Protein AF-A0A1Z9STF6-F1 (afdb_monomer_lite)

Radius of gyration: 22.7 Å; chains: 1; bounding box: 42×33×61 Å

Structure (mmCIF, N/CA/C/O backbone):
data_AF-A0A1Z9STF6-F1
#
_entry.id   AF-A0A1Z9STF6-F1
#
loop_
_atom_site.group_PDB
_atom_site.id
_atom_site.type_symbol
_atom_site.label_atom_id
_atom_site.label_alt_id
_atom_site.label_comp_id
_atom_site.label_asym_id
_atom_site.label_entity_id
_atom_site.label_seq_id
_atom_site.pdbx_PDB_ins_code
_atom_site.Cartn_x
_atom_site.Cartn_y
_atom_site.Cartn_z
_atom_site.occupancy
_atom_site.B_iso_or_equiv
_atom_site.auth_seq_id
_atom_site.auth_comp_id
_atom_site.auth_asym_id
_atom_site.auth_atom_id
_atom_site.pdbx_PDB_model_num
ATOM 1 N N . MET A 1 1 ? 11.422 13.457 -38.893 1.00 62.22 1 MET A N 1
ATOM 2 C CA . MET A 1 1 ? 12.366 12.326 -38.759 1.00 62.22 1 MET A CA 1
ATOM 3 C C . MET A 1 1 ? 12.171 11.456 -39.990 1.00 62.22 1 MET A C 1
ATOM 5 O O . MET A 1 1 ? 11.027 11.134 -40.260 1.00 62.22 1 MET A O 1
ATOM 9 N N . GLY A 1 2 ? 13.204 11.172 -40.785 1.00 82.94 2 GLY A N 1
ATOM 10 C CA . GLY A 1 2 ? 13.024 10.359 -41.996 1.00 82.94 2 GLY A CA 1
ATOM 11 C C . GLY A 1 2 ? 12.847 8.873 -41.674 1.00 82.94 2 GLY A C 1
ATOM 12 O O . GLY A 1 2 ? 13.483 8.381 -40.739 1.00 82.94 2 GLY A O 1
ATOM 13 N N . ASP A 1 3 ? 12.050 8.159 -42.472 1.00 82.62 3 ASP A N 1
ATOM 14 C CA . ASP A 1 3 ? 11.732 6.736 -42.261 1.00 82.62 3 ASP A CA 1
ATOM 15 C C . ASP A 1 3 ? 12.985 5.863 -42.138 1.00 82.62 3 ASP A C 1
ATOM 17 O O . ASP A 1 3 ? 13.071 5.004 -41.265 1.00 82.62 3 ASP A O 1
ATOM 21 N N . ARG A 1 4 ? 14.026 6.135 -42.939 1.00 85.88 4 ARG A N 1
ATOM 22 C CA . ARG A 1 4 ? 15.316 5.428 -42.837 1.00 85.88 4 ARG A CA 1
ATOM 23 C C . ARG A 1 4 ? 15.937 5.517 -41.447 1.00 85.88 4 ARG A C 1
ATOM 25 O O . ARG A 1 4 ? 16.384 4.511 -40.911 1.00 85.88 4 ARG A O 1
ATOM 32 N N . PHE A 1 5 ? 15.981 6.718 -40.884 1.00 84.19 5 PHE A N 1
ATOM 33 C CA . PHE A 1 5 ? 16.578 6.951 -39.573 1.00 84.19 5 PHE A CA 1
ATOM 34 C C . PHE A 1 5 ? 15.725 6.328 -38.461 1.00 84.19 5 PHE A C 1
ATOM 36 O O . PHE A 1 5 ? 16.264 5.761 -37.513 1.00 84.19 5 PHE A O 1
ATOM 43 N N . TYR A 1 6 ? 14.399 6.371 -38.621 1.00 84.12 6 TYR A N 1
ATOM 44 C CA . TYR A 1 6 ? 13.444 5.722 -37.726 1.00 84.12 6 TYR A CA 1
ATOM 45 C C . TYR A 1 6 ? 13.639 4.195 -37.687 1.00 84.12 6 TYR A C 1
ATOM 47 O O . TYR A 1 6 ? 13.831 3.623 -36.613 1.00 84.12 6 TYR A O 1
ATOM 55 N N . PHE A 1 7 ? 13.692 3.535 -38.849 1.00 85.81 7 PHE A N 1
ATOM 56 C CA . PHE A 1 7 ? 13.929 2.088 -38.932 1.00 85.81 7 PHE A CA 1
ATOM 57 C C . PHE A 1 7 ? 15.333 1.685 -38.473 1.00 85.81 7 PHE A C 1
ATOM 59 O O . PHE A 1 7 ? 15.493 0.645 -37.838 1.00 85.81 7 PHE A O 1
ATOM 66 N N . GLN A 1 8 ? 16.351 2.504 -38.748 1.00 88.25 8 GLN A N 1
ATOM 67 C CA . GLN A 1 8 ? 17.712 2.237 -38.286 1.00 88.25 8 GLN A CA 1
ATOM 68 C C . GLN A 1 8 ? 17.803 2.266 -36.754 1.00 88.25 8 GLN A C 1
ATOM 70 O O . GLN A 1 8 ? 18.418 1.373 -36.174 1.00 88.25 8 GLN A O 1
ATOM 75 N N . GLN A 1 9 ? 17.153 3.232 -36.093 1.00 83.88 9 GLN A N 1
ATOM 76 C CA . GLN A 1 9 ? 17.077 3.257 -34.629 1.00 83.88 9 GLN A CA 1
ATOM 77 C C . GLN A 1 9 ? 16.295 2.073 -34.063 1.00 83.88 9 GLN A C 1
ATOM 79 O O . GLN A 1 9 ? 16.753 1.457 -33.103 1.00 83.88 9 GLN A O 1
ATOM 84 N N . LEU A 1 10 ? 15.158 1.713 -34.666 1.00 82.25 10 LEU A N 1
ATOM 85 C CA . LEU A 1 10 ? 14.390 0.544 -34.236 1.00 82.25 10 LEU A CA 1
ATOM 86 C C . LEU A 1 10 ? 15.195 -0.755 -34.342 1.00 82.25 10 LEU A C 1
ATOM 88 O O . LEU A 1 10 ? 15.187 -1.542 -33.402 1.00 82.25 10 LEU A O 1
ATOM 92 N N . ASN A 1 11 ? 15.926 -0.961 -35.438 1.00 83.50 11 ASN A N 1
ATOM 93 C CA . ASN A 1 11 ? 16.736 -2.166 -35.621 1.00 83.50 11 ASN A CA 1
ATOM 94 C C . ASN A 1 11 ? 17.957 -2.210 -34.691 1.00 83.50 11 ASN A C 1
ATOM 96 O O . ASN A 1 11 ? 18.319 -3.283 -34.220 1.00 83.50 11 ASN A O 1
ATOM 100 N N . ALA A 1 12 ? 18.599 -1.067 -34.428 1.00 85.06 12 ALA A N 1
ATOM 101 C CA . ALA A 1 12 ? 19.812 -1.013 -33.612 1.00 85.06 12 ALA A CA 1
ATOM 102 C C . ALA A 1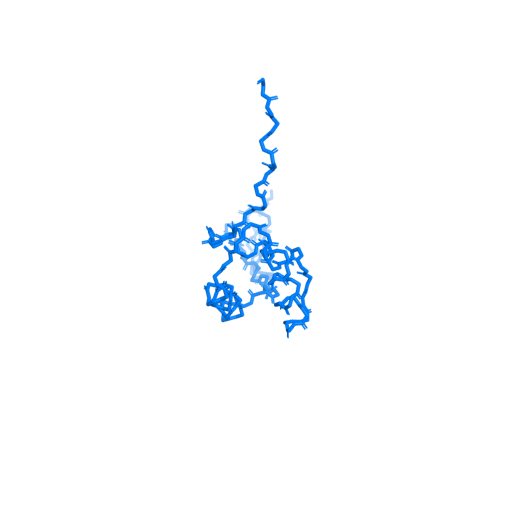 12 ? 19.529 -1.018 -32.100 1.00 85.06 12 ALA A C 1
ATOM 104 O O . ALA A 1 12 ? 20.258 -1.647 -31.338 1.00 85.06 12 ALA A O 1
ATO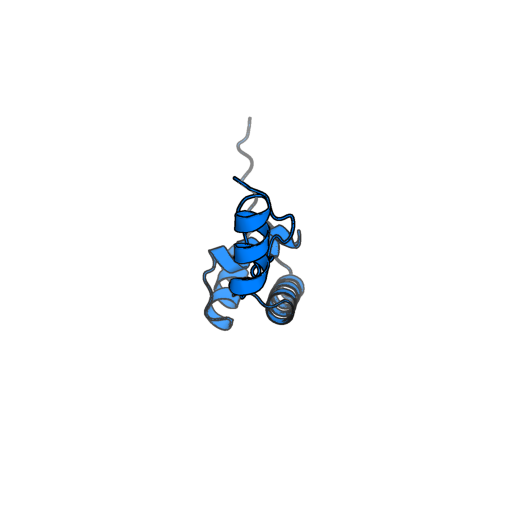M 105 N N . LEU A 1 13 ? 18.498 -0.290 -31.661 1.00 81.75 13 LEU A N 1
ATOM 106 C CA . LEU A 1 13 ? 18.224 -0.018 -30.244 1.00 81.75 13 LEU A CA 1
ATOM 107 C C . LEU A 1 13 ? 16.918 -0.652 -29.751 1.00 81.75 13 LEU A C 1
ATOM 109 O O . LEU A 1 13 ? 16.642 -0.626 -28.552 1.00 81.75 13 LEU A O 1
ATOM 113 N N . GLY A 1 14 ? 16.079 -1.175 -30.650 1.00 75.31 14 GLY A N 1
ATOM 114 C CA . GLY A 1 14 ? 14.758 -1.706 -30.304 1.00 75.31 14 GLY A CA 1
ATOM 115 C C . GLY A 1 14 ? 13.752 -0.639 -29.856 1.00 75.31 14 GLY A C 1
ATOM 116 O O . GLY A 1 14 ? 12.659 -0.980 -29.411 1.00 75.31 14 GLY A O 1
ATOM 117 N N . THR A 1 15 ? 14.103 0.650 -29.932 1.00 79.75 15 THR A N 1
ATOM 118 C CA . THR A 1 15 ? 13.266 1.773 -29.492 1.00 79.75 15 THR A CA 1
ATOM 119 C C . THR A 1 15 ? 13.587 3.041 -30.287 1.00 79.75 15 THR A C 1
ATOM 121 O O . THR A 1 15 ? 14.733 3.268 -30.666 1.00 79.75 15 THR A O 1
ATOM 124 N N . CYS A 1 16 ? 12.572 3.862 -30.566 1.00 82.50 16 CYS A N 1
ATOM 125 C CA . CYS A 1 16 ? 12.691 5.146 -31.264 1.00 82.50 16 CYS A CA 1
ATOM 126 C C . CYS A 1 16 ? 11.557 6.083 -30.797 1.00 82.50 16 CYS A C 1
ATOM 128 O O . CYS A 1 16 ? 10.450 5.598 -30.543 1.00 82.50 16 CYS A O 1
ATOM 130 N N . PRO A 1 17 ? 11.762 7.412 -30.696 1.00 76.88 17 PRO A N 1
ATOM 131 C CA . PRO A 1 17 ? 10.673 8.355 -30.441 1.00 76.88 17 PRO A CA 1
ATOM 132 C C . PRO A 1 17 ? 9.525 8.172 -31.447 1.00 76.88 17 PRO A C 1
ATOM 134 O O . PRO A 1 17 ? 9.753 8.141 -32.655 1.00 76.88 17 PRO A O 1
ATOM 137 N N . GLY A 1 18 ? 8.295 8.010 -30.950 1.00 74.06 18 GLY A N 1
ATOM 138 C CA . GLY A 1 18 ? 7.115 7.709 -31.773 1.00 74.06 18 GLY A CA 1
ATOM 139 C C . GLY A 1 18 ? 6.908 6.221 -32.095 1.00 74.06 18 GLY A C 1
ATOM 140 O O . GLY A 1 18 ? 5.918 5.870 -32.730 1.00 74.06 18 GLY A O 1
ATOM 141 N N . ALA A 1 19 ? 7.795 5.324 -31.657 1.00 76.06 19 ALA A N 1
ATOM 142 C CA . ALA A 1 19 ? 7.547 3.888 -31.717 1.00 76.06 19 ALA A CA 1
ATOM 143 C C . ALA A 1 19 ? 6.499 3.472 -30.678 1.00 76.06 19 ALA A C 1
ATOM 145 O O . ALA A 1 19 ? 6.642 3.732 -29.485 1.00 76.06 19 ALA A O 1
ATOM 146 N N . SER A 1 20 ? 5.456 2.771 -31.132 1.00 65.94 20 SER A N 1
ATOM 147 C CA . SER A 1 20 ? 4.404 2.218 -30.265 1.00 65.94 20 SER A CA 1
ATOM 148 C C . SER A 1 20 ? 4.916 1.111 -29.330 1.00 65.94 20 SER A C 1
ATOM 150 O O . SER A 1 20 ? 4.219 0.750 -28.380 1.00 65.94 20 SER A O 1
ATOM 152 N N . ALA A 1 21 ? 6.150 0.630 -29.536 1.00 65.69 21 ALA A N 1
ATOM 153 C CA . ALA A 1 21 ? 6.883 -0.231 -28.615 1.00 65.69 21 ALA A CA 1
ATOM 154 C C . ALA A 1 21 ? 7.236 0.538 -27.330 1.00 65.69 21 ALA A C 1
ATOM 156 O O . ALA A 1 21 ? 8.383 0.864 -27.037 1.00 65.69 21 ALA A O 1
ATOM 157 N N . THR A 1 22 ? 6.212 0.838 -26.535 1.00 61.44 22 THR A N 1
ATOM 158 C CA . THR A 1 22 ? 6.376 1.243 -25.149 1.00 61.44 22 THR A CA 1
ATOM 159 C C . THR A 1 22 ? 6.899 0.010 -24.435 1.00 61.44 22 THR A C 1
ATOM 161 O O . THR A 1 22 ? 6.117 -0.835 -23.997 1.00 61.44 22 THR A O 1
ATOM 164 N N . THR A 1 23 ? 8.220 -0.139 -24.358 1.00 62.69 23 THR A N 1
ATOM 165 C CA . THR A 1 23 ? 8.857 -1.121 -23.483 1.00 62.69 23 THR A CA 1
ATOM 166 C C . THR A 1 23 ? 8.381 -0.797 -22.076 1.00 62.69 23 THR A C 1
ATOM 168 O O . THR A 1 23 ? 8.915 0.097 -21.415 1.00 62.69 23 THR A O 1
ATOM 171 N N . LYS A 1 24 ? 7.297 -1.455 -21.641 1.00 62.81 24 LYS A N 1
ATOM 172 C CA . LYS A 1 24 ? 6.759 -1.342 -20.289 1.00 62.81 24 LYS A CA 1
ATOM 173 C C . LYS A 1 24 ? 7.861 -1.855 -19.382 1.00 62.81 24 LYS A C 1
ATOM 175 O O . LYS A 1 24 ? 7.995 -3.059 -19.180 1.00 62.81 24 LYS A O 1
ATOM 180 N N . ARG A 1 25 ? 8.711 -0.945 -18.903 1.00 64.19 25 ARG A N 1
ATOM 181 C CA . ARG A 1 25 ? 9.750 -1.269 -17.934 1.00 64.19 25 ARG A CA 1
ATOM 182 C C . ARG A 1 25 ? 9.035 -1.937 -16.767 1.00 64.19 25 ARG A C 1
ATOM 184 O O . ARG A 1 25 ? 8.260 -1.280 -16.074 1.00 64.19 25 ARG A O 1
ATOM 191 N N . LYS A 1 26 ? 9.254 -3.243 -16.587 1.00 65.12 26 LYS A N 1
ATOM 192 C CA . LYS A 1 26 ? 8.814 -3.959 -15.392 1.00 65.12 26 LYS A CA 1
ATOM 193 C C . LYS A 1 26 ? 9.615 -3.364 -14.242 1.00 65.12 26 LYS A C 1
ATOM 195 O O . LYS A 1 26 ? 10.783 -3.693 -14.054 1.00 65.12 26 LYS A O 1
ATOM 200 N N . ARG A 1 27 ? 9.034 -2.390 -13.542 1.00 67.06 27 ARG A N 1
ATOM 201 C CA . ARG A 1 27 ? 9.600 -1.906 -12.286 1.00 67.06 27 ARG A CA 1
ATOM 202 C C . ARG A 1 27 ? 9.558 -3.089 -11.324 1.00 67.06 27 ARG A C 1
ATOM 204 O O . ARG A 1 27 ? 8.493 -3.678 -11.160 1.00 67.06 27 ARG A O 1
ATOM 211 N N . LYS A 1 28 ? 10.701 -3.455 -10.734 1.00 67.88 28 LYS A N 1
ATOM 212 C CA . LYS A 1 28 ? 10.699 -4.348 -9.572 1.00 67.88 28 LYS A CA 1
ATOM 213 C C . LYS A 1 28 ? 9.864 -3.652 -8.501 1.00 67.88 28 LYS A C 1
ATOM 215 O O . LYS A 1 28 ? 10.205 -2.546 -8.086 1.00 67.88 28 LYS A O 1
ATOM 220 N N . MET A 1 29 ? 8.727 -4.242 -8.162 1.00 76.56 29 MET A N 1
ATOM 221 C CA . MET A 1 29 ? 7.879 -3.745 -7.090 1.00 76.56 29 MET A CA 1
ATOM 222 C C . MET A 1 29 ? 8.508 -4.226 -5.785 1.00 76.56 29 MET A C 1
ATOM 224 O O . MET A 1 29 ? 8.823 -5.400 -5.675 1.00 76.56 29 MET A O 1
ATOM 228 N N . ALA A 1 30 ? 8.728 -3.327 -4.825 1.00 77.31 30 ALA A N 1
ATOM 229 C CA . ALA A 1 30 ? 9.247 -3.707 -3.504 1.00 77.31 30 ALA A CA 1
ATOM 230 C C . ALA A 1 30 ? 8.267 -4.624 -2.742 1.00 77.31 30 ALA A C 1
ATOM 232 O O . ALA A 1 30 ? 8.666 -5.441 -1.922 1.00 77.31 30 ALA A O 1
ATOM 233 N N . TRP A 1 31 ? 6.981 -4.510 -3.081 1.00 82.75 31 TRP A N 1
ATOM 234 C CA . TRP A 1 31 ? 5.902 -5.321 -2.546 1.00 82.75 31 TRP A CA 1
ATOM 235 C C . TRP A 1 31 ? 5.470 -6.373 -3.559 1.00 82.75 31 TRP A C 1
ATOM 237 O O . TRP A 1 31 ? 4.724 -6.070 -4.503 1.00 82.75 31 TRP A O 1
ATOM 247 N N . ASP A 1 32 ? 5.933 -7.594 -3.325 1.00 87.25 32 ASP A N 1
ATOM 248 C CA . ASP A 1 32 ? 5.458 -8.793 -4.006 1.00 87.25 32 ASP A CA 1
ATOM 249 C C . ASP A 1 32 ? 4.019 -9.115 -3.584 1.00 87.25 32 ASP A C 1
ATOM 251 O O . ASP A 1 32 ? 3.548 -8.682 -2.527 1.00 87.25 32 ASP A O 1
ATOM 255 N N . ASP A 1 33 ? 3.294 -9.845 -4.426 1.00 86.62 33 ASP A N 1
ATOM 256 C CA . ASP A 1 33 ? 1.883 -10.150 -4.173 1.00 86.62 33 ASP A CA 1
ATOM 257 C C . ASP A 1 33 ? 1.707 -11.092 -2.970 1.00 86.62 33 ASP A C 1
ATOM 259 O O . ASP A 1 33 ? 0.793 -10.882 -2.175 1.00 86.62 33 ASP A O 1
ATOM 263 N N . ASP A 1 34 ? 2.655 -12.006 -2.747 1.00 87.81 34 ASP A N 1
ATOM 264 C CA . ASP A 1 34 ? 2.685 -12.885 -1.570 1.00 87.81 34 ASP A CA 1
ATOM 265 C C . ASP A 1 34 ? 2.847 -12.088 -0.267 1.00 87.81 34 ASP A C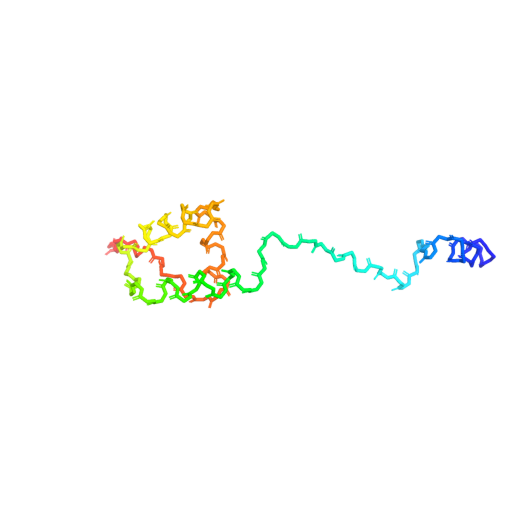 1
ATOM 267 O O . ASP A 1 34 ? 2.123 -12.309 0.702 1.00 87.81 34 ASP A O 1
ATOM 271 N N . LYS A 1 35 ? 3.744 -11.088 -0.257 1.00 88.25 35 LYS A N 1
ATOM 272 C CA . LYS A 1 35 ? 3.947 -10.208 0.908 1.00 88.25 35 LYS A CA 1
ATOM 273 C C . LYS A 1 35 ? 2.699 -9.385 1.217 1.00 88.25 35 LYS A C 1
ATOM 275 O O . LYS A 1 35 ? 2.346 -9.217 2.379 1.00 88.25 35 LYS A O 1
ATOM 280 N N . LYS A 1 36 ? 2.014 -8.875 0.188 1.00 89.50 36 LYS A N 1
ATOM 281 C CA . LYS A 1 36 ? 0.758 -8.128 0.377 1.00 89.50 36 LYS A CA 1
ATOM 282 C C . LYS A 1 36 ? -0.331 -9.021 0.956 1.00 89.50 36 LYS A C 1
ATOM 284 O O . LYS A 1 36 ? -1.031 -8.583 1.861 1.00 89.50 36 LYS A O 1
ATOM 289 N N . ALA A 1 37 ? -0.470 -10.239 0.436 1.00 90.62 37 ALA A N 1
ATOM 290 C CA . ALA A 1 37 ? -1.459 -11.194 0.920 1.00 90.62 37 ALA A CA 1
ATOM 291 C C . ALA A 1 37 ? -1.199 -11.569 2.386 1.00 90.62 37 ALA A C 1
ATOM 293 O O . ALA A 1 37 ? -2.134 -11.546 3.180 1.00 90.62 37 ALA A O 1
ATOM 294 N N . ALA A 1 38 ? 0.063 -11.813 2.756 1.00 90.25 38 ALA A N 1
ATOM 295 C CA . ALA A 1 38 ? 0.449 -12.097 4.137 1.00 90.25 38 ALA A CA 1
ATOM 296 C C . ALA A 1 38 ? 0.088 -10.944 5.091 1.00 90.25 38 ALA A C 1
ATOM 298 O O . ALA A 1 38 ? -0.535 -11.176 6.122 1.00 90.25 38 ALA A O 1
ATOM 299 N N . VAL A 1 39 ? 0.393 -9.697 4.714 1.00 90.62 39 VAL A N 1
ATOM 300 C CA . VAL A 1 39 ? 0.042 -8.502 5.504 1.00 90.62 39 VAL A CA 1
ATOM 301 C C . VAL A 1 39 ? -1.471 -8.330 5.658 1.00 90.62 39 VAL A C 1
ATOM 303 O O . VAL A 1 39 ? -1.941 -7.959 6.731 1.00 90.62 39 VAL A O 1
ATOM 306 N N . ILE A 1 40 ? -2.243 -8.578 4.597 1.00 90.69 40 ILE A N 1
ATOM 307 C CA . ILE A 1 40 ? -3.708 -8.468 4.633 1.00 90.69 40 ILE A CA 1
ATOM 308 C C . ILE A 1 40 ? -4.302 -9.536 5.556 1.00 90.69 40 ILE A C 1
ATOM 310 O O . ILE A 1 40 ? -5.107 -9.194 6.417 1.00 90.69 40 ILE A O 1
ATOM 314 N N . ALA A 1 41 ? -3.863 -10.789 5.423 1.00 90.62 41 ALA A N 1
ATOM 315 C CA . ALA A 1 41 ? -4.324 -11.889 6.265 1.00 90.62 41 ALA A CA 1
ATOM 316 C C . ALA A 1 41 ? -3.991 -11.644 7.745 1.00 90.62 41 ALA A C 1
ATOM 318 O O . ALA A 1 41 ? -4.881 -11.709 8.589 1.00 90.62 41 ALA A O 1
ATOM 319 N N . ALA A 1 42 ? -2.747 -11.255 8.050 1.00 88.81 42 ALA A N 1
ATOM 320 C CA . ALA A 1 42 ? -2.328 -10.927 9.413 1.00 88.81 42 ALA A CA 1
ATOM 321 C C . ALA A 1 42 ? -3.158 -9.779 10.013 1.00 88.81 42 ALA A C 1
ATOM 323 O O . ALA A 1 42 ? -3.520 -9.813 11.187 1.00 88.81 42 ALA A O 1
ATOM 324 N N . TYR A 1 43 ? -3.500 -8.769 9.207 1.00 87.94 43 TYR A N 1
ATOM 325 C CA . TYR A 1 43 ? -4.334 -7.655 9.654 1.00 87.94 43 TYR A CA 1
ATOM 326 C C . TYR A 1 43 ? -5.790 -8.070 9.908 1.00 87.94 43 TYR A C 1
ATOM 328 O O . TYR A 1 43 ? -6.383 -7.612 10.881 1.00 87.94 43 TYR A O 1
ATOM 336 N N . GLU A 1 44 ? -6.372 -8.926 9.064 1.00 87.12 44 GLU A N 1
ATOM 337 C CA . GLU A 1 44 ? -7.744 -9.432 9.226 1.00 87.12 44 GLU A CA 1
ATOM 338 C C . GLU A 1 44 ? -7.885 -10.368 10.437 1.00 87.12 44 GLU A C 1
ATOM 340 O O . GLU A 1 44 ? -8.856 -10.254 11.190 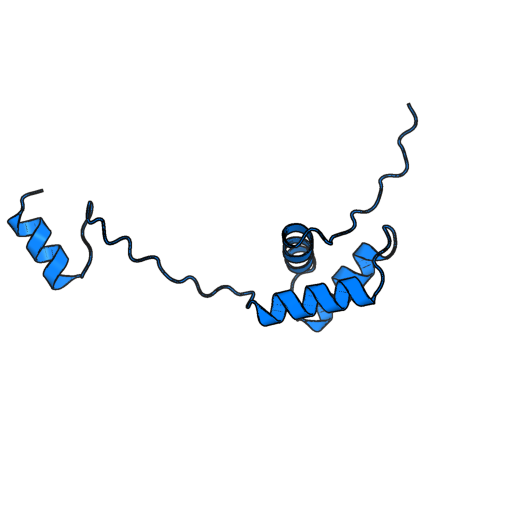1.00 87.12 44 GLU A O 1
ATOM 345 N N . GLU A 1 45 ? -6.903 -11.244 10.675 1.00 87.81 45 GLU A N 1
ATOM 346 C CA . GLU A 1 45 ? -6.892 -12.176 11.812 1.00 87.81 45 GLU A CA 1
ATOM 347 C C . GLU A 1 45 ? -6.900 -11.452 13.166 1.00 87.81 45 GLU A C 1
ATOM 349 O O . GLU A 1 45 ? -7.563 -11.887 14.113 1.00 87.81 45 GLU A O 1
ATOM 354 N N . GLN A 1 46 ? -6.234 -10.299 13.248 1.00 83.31 46 GLN A N 1
ATOM 355 C CA . GLN A 1 46 ? -6.143 -9.503 14.473 1.00 83.31 46 GLN A CA 1
ATOM 356 C C . GLN A 1 46 ? -7.402 -8.672 14.789 1.00 83.31 46 GLN A C 1
ATOM 358 O O . GLN A 1 46 ? -7.413 -7.954 15.788 1.00 83.31 46 GLN A O 1
ATOM 363 N N . ASN A 1 47 ? -8.476 -8.782 13.993 1.00 78.88 47 ASN A N 1
ATOM 364 C CA . ASN A 1 47 ? -9.741 -8.053 14.176 1.00 78.88 47 ASN A CA 1
ATOM 365 C C . ASN A 1 47 ? -9.528 -6.540 14.404 1.00 78.88 47 ASN A C 1
ATOM 367 O O . ASN A 1 47 ? -9.669 -6.029 15.522 1.00 78.88 47 ASN A O 1
ATOM 371 N N . PRO A 1 48 ? -9.197 -5.787 13.344 1.00 78.88 48 PRO A N 1
ATOM 372 C CA . PRO A 1 48 ? -8.760 -4.409 13.468 1.00 78.88 48 PRO A CA 1
ATOM 373 C C . PRO A 1 48 ? -9.899 -3.508 13.950 1.00 78.88 48 PRO A C 1
ATOM 375 O O . PRO A 1 48 ? -10.888 -3.278 13.254 1.00 78.88 48 PRO A O 1
ATOM 378 N N . THR A 1 49 ? -9.740 -2.943 15.145 1.00 81.38 49 THR A N 1
ATOM 379 C CA . THR A 1 49 ? -10.631 -1.909 15.682 1.00 81.38 49 THR A CA 1
ATOM 380 C C . THR A 1 49 ? -10.050 -0.513 15.431 1.00 81.38 49 THR A C 1
ATOM 382 O O . THR A 1 49 ? -8.841 -0.365 15.230 1.00 81.38 49 THR A O 1
ATOM 385 N N . PRO A 1 50 ? -10.863 0.558 15.464 1.00 77.94 50 PRO A N 1
ATOM 386 C CA . PRO A 1 50 ? -10.364 1.925 15.292 1.00 77.94 50 PRO A CA 1
ATOM 387 C C . PRO A 1 50 ? -9.273 2.327 16.297 1.00 77.94 50 PRO A C 1
ATOM 389 O O . PRO A 1 50 ? -8.477 3.218 15.995 1.00 77.94 50 PRO A O 1
ATOM 392 N N . GLU A 1 51 ? -9.2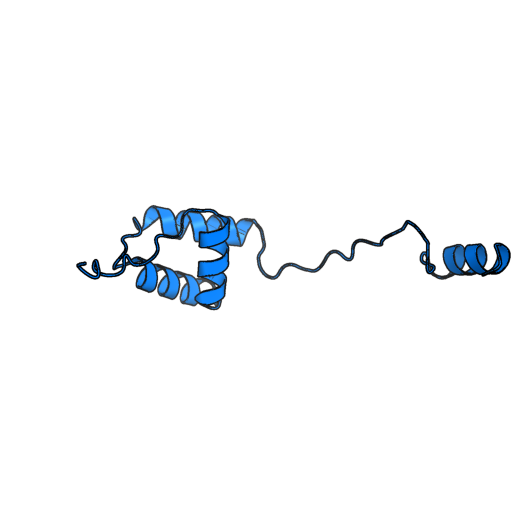20 1.676 17.462 1.00 75.88 51 GLU A N 1
ATOM 393 C CA . GLU A 1 51 ? -8.211 1.920 18.499 1.00 75.88 51 GLU A CA 1
ATOM 394 C C . GLU A 1 51 ? -6.930 1.114 18.253 1.00 75.88 51 GLU A C 1
ATOM 396 O O . GLU A 1 51 ? -5.847 1.698 18.245 1.00 75.88 51 GLU A O 1
ATOM 401 N N . ASN A 1 52 ? -7.055 -0.172 17.908 1.00 81.31 52 ASN A N 1
ATOM 402 C CA . ASN A 1 52 ? -5.907 -1.073 17.748 1.00 81.31 52 ASN A CA 1
ATOM 403 C C . ASN A 1 52 ? -5.300 -1.023 16.336 1.00 81.31 52 ASN A C 1
ATOM 405 O O . ASN A 1 52 ? -4.163 -1.432 16.130 1.00 81.31 52 ASN A O 1
ATOM 409 N N . SER A 1 53 ? -6.015 -0.467 15.351 1.00 82.19 53 SER A N 1
ATOM 410 C CA . SER A 1 53 ? -5.582 -0.388 13.944 1.00 82.19 53 SER A CA 1
ATOM 411 C C . SER A 1 53 ? -4.176 0.189 13.743 1.00 82.19 53 SER A C 1
ATOM 413 O O . SER A 1 53 ? -3.490 -0.195 12.801 1.00 82.19 53 SER A O 1
ATOM 415 N N . MET A 1 54 ? -3.743 1.124 14.594 1.00 85.44 54 MET A N 1
ATOM 416 C CA . MET A 1 54 ? -2.407 1.729 14.537 1.00 85.44 54 MET A CA 1
ATOM 417 C C . MET A 1 54 ? -1.325 0.859 15.180 1.00 85.44 54 MET A C 1
ATOM 419 O O . MET A 1 54 ? -0.172 0.965 14.774 1.00 85.44 54 MET A O 1
ATOM 423 N N . GLU A 1 55 ? -1.674 0.053 16.179 1.00 86.44 55 GLU A N 1
ATOM 424 C CA . GLU A 1 55 ? -0.750 -0.860 16.860 1.00 86.44 55 GLU A CA 1
ATOM 425 C C . GLU A 1 55 ? -0.466 -2.059 15.958 1.00 86.44 55 GLU A C 1
ATOM 427 O O . GLU A 1 55 ? 0.687 -2.284 15.607 1.00 86.44 55 GLU A O 1
ATOM 432 N N . ILE A 1 56 ? -1.519 -2.672 15.410 1.00 89.62 56 ILE A N 1
ATOM 433 C CA . ILE A 1 56 ? -1.426 -3.779 14.445 1.00 89.62 56 ILE A CA 1
ATOM 434 C C . ILE A 1 56 ? -0.569 -3.380 13.228 1.00 89.62 56 ILE A C 1
ATOM 436 O O . ILE A 1 56 ? 0.281 -4.135 12.766 1.00 89.62 56 ILE A O 1
ATOM 440 N N . VAL A 1 57 ? -0.743 -2.158 12.703 1.00 89.62 57 VAL A N 1
ATOM 441 C CA . VAL A 1 57 ? 0.062 -1.666 11.567 1.00 89.62 57 VAL A CA 1
ATOM 442 C C . VAL A 1 57 ? 1.541 -1.510 11.923 1.00 89.62 57 VAL A C 1
ATOM 444 O O . VAL A 1 57 ? 2.379 -1.693 11.043 1.00 89.62 57 VAL A O 1
ATOM 447 N N . LYS A 1 58 ? 1.874 -1.145 13.166 1.00 90.25 58 LYS A N 1
ATOM 448 C CA . LYS A 1 58 ? 3.270 -1.041 13.614 1.00 90.25 58 LYS A CA 1
ATOM 449 C C . LYS A 1 58 ? 3.886 -2.418 13.824 1.00 90.25 58 LYS A C 1
ATOM 451 O O . LYS A 1 58 ? 4.989 -2.636 13.353 1.00 90.25 58 LYS A O 1
ATOM 456 N N . GLU A 1 59 ? 3.158 -3.339 14.443 1.00 91.06 59 GLU A N 1
ATOM 457 C CA . GLU A 1 59 ? 3.630 -4.711 14.657 1.00 91.06 59 GLU A CA 1
ATOM 458 C C . GLU A 1 59 ? 3.936 -5.410 13.327 1.00 91.06 59 GLU A C 1
ATOM 460 O O . GLU A 1 59 ? 5.025 -5.947 13.145 1.00 91.06 59 GLU A O 1
ATOM 465 N N . ILE A 1 60 ? 3.031 -5.301 12.348 1.00 90.12 60 ILE A N 1
ATOM 466 C CA . ILE A 1 60 ? 3.249 -5.846 11.000 1.00 90.12 60 ILE A CA 1
ATOM 467 C C . ILE A 1 60 ? 4.398 -5.116 10.284 1.00 90.12 60 ILE A C 1
ATOM 469 O O . ILE A 1 60 ? 5.156 -5.719 9.532 1.00 90.12 60 ILE A O 1
ATOM 473 N N . ALA A 1 61 ? 4.544 -3.807 10.484 1.00 90.81 61 ALA A N 1
ATOM 474 C CA . ALA A 1 61 ? 5.655 -3.055 9.906 1.00 90.81 61 ALA A CA 1
ATOM 475 C C . ALA A 1 61 ? 7.014 -3.547 10.432 1.00 90.81 61 ALA A C 1
ATOM 477 O O . ALA A 1 61 ? 7.920 -3.780 9.633 1.00 90.81 61 ALA A O 1
ATOM 478 N N . ASP A 1 62 ? 7.121 -3.770 11.742 1.00 90.88 62 ASP A N 1
ATOM 479 C CA . ASP A 1 62 ? 8.335 -4.274 12.383 1.00 90.88 62 ASP A CA 1
ATOM 480 C C . ASP A 1 62 ? 8.632 -5.733 11.976 1.00 90.88 62 ASP A C 1
ATOM 482 O O . ASP A 1 62 ? 9.791 -6.086 11.766 1.00 90.88 62 ASP A O 1
ATOM 486 N N . GLU A 1 63 ? 7.607 -6.574 11.792 1.00 89.44 63 GLU A N 1
ATOM 487 C CA . GLU A 1 63 ? 7.773 -7.966 11.339 1.00 89.44 63 GLU A CA 1
ATOM 488 C C . GLU A 1 63 ? 8.273 -8.065 9.887 1.00 89.44 63 GLU A C 1
ATOM 490 O O . GLU A 1 63 ? 9.113 -8.908 9.564 1.00 89.44 63 GLU A O 1
ATOM 495 N N . PHE A 1 64 ? 7.776 -7.196 9.004 1.00 85.88 64 PHE A N 1
ATOM 496 C CA . PHE A 1 64 ? 8.113 -7.215 7.577 1.00 85.88 64 PHE A CA 1
ATOM 497 C C . PHE A 1 64 ? 9.293 -6.296 7.206 1.00 85.88 64 PHE A C 1
ATOM 499 O O . PHE A 1 64 ? 9.614 -6.203 6.018 1.00 85.88 64 PHE A O 1
ATOM 506 N N . ASP A 1 65 ? 9.945 -5.662 8.192 1.00 86.12 65 ASP A N 1
ATOM 507 C CA . ASP A 1 65 ? 11.012 -4.654 8.032 1.00 86.12 65 ASP A CA 1
ATOM 508 C C . ASP A 1 65 ? 10.595 -3.510 7.087 1.00 86.12 65 ASP A C 1
ATOM 510 O O . ASP A 1 65 ? 11.373 -3.009 6.274 1.00 86.12 65 ASP A O 1
ATOM 514 N N . GLU A 1 66 ? 9.321 -3.116 7.152 1.00 87.75 66 GLU A N 1
ATOM 515 C CA . GLU A 1 66 ? 8.745 -2.118 6.260 1.00 87.75 66 GLU A CA 1
ATOM 516 C C . GLU A 1 66 ? 8.166 -0.920 6.995 1.00 87.75 66 GLU A C 1
ATOM 518 O O . GLU A 1 66 ? 7.825 -0.960 8.169 1.00 87.75 66 GLU A O 1
ATOM 523 N N . SER A 1 67 ? 8.026 0.206 6.294 1.00 88.44 67 SER A N 1
ATOM 524 C CA . SER A 1 67 ? 7.482 1.400 6.946 1.00 88.44 67 SER A CA 1
ATOM 525 C C . SER A 1 67 ? 5.987 1.230 7.298 1.00 88.44 67 SER A C 1
ATOM 527 O O . SER A 1 67 ? 5.205 0.780 6.449 1.00 88.44 67 SER A O 1
ATOM 529 N N . PRO A 1 68 ? 5.522 1.720 8.468 1.00 90.31 68 PRO A N 1
ATOM 530 C CA . PRO A 1 68 ? 4.098 1.714 8.834 1.00 90.31 68 PRO A CA 1
ATOM 531 C C . PRO A 1 68 ? 3.198 2.398 7.794 1.00 90.31 68 PRO A C 1
ATOM 533 O O . PRO A 1 68 ? 2.047 2.016 7.572 1.00 90.31 68 PRO A O 1
ATOM 536 N N . TYR A 1 69 ? 3.729 3.415 7.109 1.00 88.69 69 TYR A N 1
ATOM 537 C CA . TYR A 1 69 ? 3.029 4.088 6.017 1.00 88.69 69 TYR A CA 1
ATOM 538 C C . TYR A 1 69 ? 2.874 3.187 4.780 1.00 88.69 69 TYR A C 1
ATOM 540 O O . TYR A 1 69 ? 1.816 3.199 4.147 1.00 88.69 69 TYR A O 1
ATOM 548 N N . GLY A 1 70 ? 3.886 2.374 4.460 1.00 89.25 70 GLY A N 1
ATOM 549 C CA . GLY A 1 70 ? 3.836 1.371 3.394 1.00 89.25 70 GLY A CA 1
ATOM 550 C C . GLY A 1 70 ? 2.779 0.296 3.653 1.00 89.25 70 GLY A C 1
ATOM 551 O O . GLY A 1 70 ? 1.951 0.035 2.777 1.00 89.25 70 GLY A O 1
ATOM 552 N N . VAL A 1 71 ? 2.727 -0.235 4.879 1.00 89.62 71 VAL A N 1
ATOM 553 C CA . VAL A 1 71 ? 1.698 -1.198 5.313 1.00 89.62 71 VAL A CA 1
ATOM 554 C C . VAL A 1 71 ? 0.297 -0.588 5.188 1.00 89.62 71 VAL A C 1
ATOM 556 O O . VAL A 1 71 ? -0.580 -1.157 4.533 1.00 89.62 71 VAL A O 1
ATOM 559 N N . ARG A 1 72 ? 0.091 0.636 5.697 1.00 89.62 72 ARG A N 1
ATOM 560 C CA . ARG A 1 72 ? -1.188 1.357 5.553 1.00 89.62 72 ARG A CA 1
ATOM 561 C C . ARG A 1 72 ? -1.592 1.552 4.090 1.00 89.62 72 ARG A C 1
ATOM 563 O O . ARG A 1 72 ? -2.778 1.495 3.762 1.00 89.62 72 ARG A O 1
ATOM 570 N N . MET A 1 73 ? -0.627 1.795 3.206 1.00 90.81 73 MET A N 1
ATOM 571 C CA . MET A 1 73 ? -0.883 1.974 1.780 1.00 90.81 73 MET A CA 1
ATOM 572 C C . MET A 1 73 ? -1.417 0.690 1.130 1.00 90.81 73 MET A C 1
ATOM 574 O O . MET A 1 73 ? -2.277 0.776 0.252 1.00 90.81 73 MET A O 1
ATOM 578 N N . ILE A 1 74 ? -0.959 -0.485 1.568 1.00 91.50 74 ILE A N 1
ATOM 579 C CA . ILE A 1 74 ? -1.463 -1.780 1.087 1.00 91.50 74 ILE A CA 1
ATOM 580 C C . ILE A 1 74 ? -2.844 -2.068 1.642 1.00 91.50 74 ILE A C 1
ATOM 582 O O . ILE A 1 74 ? -3.748 -2.344 0.859 1.00 91.50 74 ILE A O 1
ATOM 586 N N . LEU A 1 75 ? -3.031 -1.931 2.953 1.00 90.19 75 LEU A N 1
ATOM 587 C CA . LEU A 1 75 ? -4.322 -2.189 3.595 1.00 90.19 75 LEU A CA 1
ATOM 588 C C . LEU A 1 75 ? -5.423 -1.267 3.048 1.00 90.19 75 LEU A C 1
ATOM 590 O O . LEU A 1 75 ? -6.553 -1.696 2.832 1.00 90.19 75 LEU A O 1
ATOM 594 N N . SER A 1 76 ? -5.088 -0.004 2.767 1.00 90.12 76 SER A N 1
ATOM 595 C CA . SER A 1 76 ? -6.004 0.951 2.132 1.00 90.12 76 SER A CA 1
ATOM 596 C C . SER A 1 76 ? -6.333 0.558 0.689 1.00 90.12 76 SER A C 1
ATOM 598 O O . SER A 1 76 ? -7.491 0.603 0.285 1.00 90.12 76 SER A O 1
ATOM 600 N N . LYS A 1 77 ? -5.337 0.108 -0.091 1.00 88.19 77 LYS A N 1
ATOM 601 C CA . LYS A 1 77 ? -5.567 -0.411 -1.450 1.00 88.19 77 LYS A CA 1
ATOM 602 C C . LYS A 1 77 ? -6.393 -1.698 -1.463 1.00 88.19 77 LYS A C 1
ATOM 604 O O . LYS A 1 77 ? -7.136 -1.906 -2.415 1.00 88.19 77 LYS A O 1
ATOM 609 N N . ALA A 1 78 ? -6.252 -2.533 -0.438 1.00 87.75 78 ALA A N 1
ATOM 610 C CA . ALA A 1 78 ? -7.041 -3.744 -0.247 1.00 87.75 78 ALA A CA 1
ATOM 611 C C . ALA A 1 78 ? -8.455 -3.456 0.297 1.00 87.75 78 ALA A C 1
ATOM 613 O O . ALA A 1 78 ? -9.310 -4.330 0.255 1.00 87.75 78 ALA A O 1
ATOM 614 N N . GLY A 1 79 ? -8.720 -2.236 0.779 1.00 86.25 79 GLY A N 1
ATOM 615 C CA . GLY A 1 79 ? -10.024 -1.827 1.308 1.00 86.25 79 GLY A CA 1
ATOM 616 C C . GLY A 1 79 ? -10.320 -2.296 2.736 1.00 86.25 79 GLY A C 1
ATOM 617 O O . GLY A 1 79 ? -11.392 -1.999 3.250 1.00 86.25 79 GLY A O 1
ATOM 618 N N . VAL A 1 80 ? -9.378 -2.977 3.392 1.00 87.31 80 VAL A N 1
ATOM 619 C CA . VAL A 1 80 ? -9.535 -3.538 4.748 1.00 87.31 80 VAL A CA 1
ATOM 620 C C . VAL A 1 80 ? -9.093 -2.595 5.863 1.00 87.31 80 VAL A C 1
ATOM 622 O O . VAL A 1 80 ? -9.396 -2.826 7.028 1.00 87.31 80 VAL A O 1
ATOM 625 N N . TYR A 1 81 ? -8.376 -1.519 5.534 1.00 86.12 81 TYR A N 1
ATOM 626 C CA . TYR A 1 81 ? -7.856 -0.600 6.543 1.00 86.12 81 TYR A CA 1
ATOM 627 C C . TYR A 1 81 ? -8.967 0.128 7.314 1.00 86.12 81 TYR A C 1
ATOM 629 O O . TYR A 1 81 ? -9.672 0.981 6.763 1.00 86.12 81 TYR A O 1
ATOM 637 N N . VAL A 1 82 ? -9.040 -0.115 8.624 1.00 85.38 82 VAL A N 1
ATOM 638 C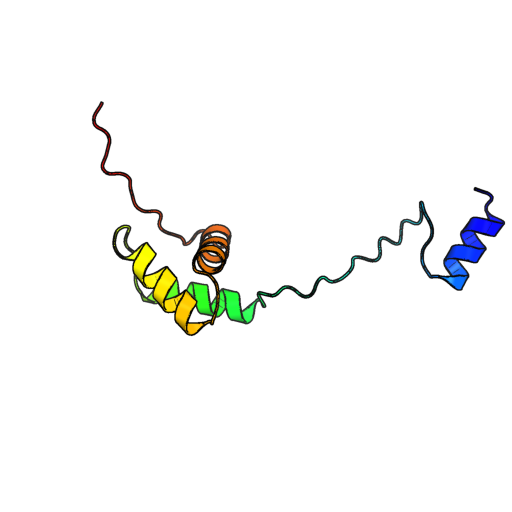 CA . VAL A 1 82 ? -9.944 0.602 9.527 1.00 85.38 82 VAL A CA 1
ATOM 639 C C . VAL A 1 82 ? -9.262 1.883 9.999 1.00 85.38 82 VAL A C 1
ATOM 641 O O . VAL A 1 82 ? -8.284 1.867 10.744 1.00 85.38 82 VAL A O 1
ATOM 644 N N . LYS A 1 83 ? -9.771 3.032 9.550 1.00 79.19 83 LYS A N 1
ATOM 645 C CA . LYS A 1 83 ? -9.286 4.339 10.007 1.00 79.19 83 LYS A CA 1
ATOM 646 C C . LYS A 1 83 ? -9.808 4.611 11.419 1.00 79.19 83 LYS A C 1
ATOM 648 O O . LYS A 1 83 ? -10.986 4.396 11.690 1.00 79.19 83 LYS A O 1
ATOM 653 N N . LYS A 1 84 ? -8.964 5.199 12.273 1.00 76.56 84 LYS A N 1
ATOM 654 C CA . LYS A 1 84 ? -9.401 5.770 13.553 1.00 76.56 84 LYS A CA 1
ATOM 655 C C . LYS A 1 84 ? -10.582 6.716 13.318 1.00 76.56 84 LYS A C 1
ATOM 657 O O . LYS A 1 84 ? -10.446 7.712 12.597 1.00 76.56 84 LYS A O 1
ATOM 662 N N . THR A 1 85 ? -11.732 6.400 13.905 1.00 66.31 85 THR A N 1
ATOM 663 C CA . THR A 1 85 ? -12.891 7.291 13.918 1.00 66.31 85 THR A CA 1
ATOM 664 C C . THR A 1 85 ? -12.500 8.548 14.687 1.00 66.31 85 THR A C 1
ATOM 666 O O . THR A 1 85 ? -12.088 8.434 15.845 1.00 66.31 85 THR A O 1
ATOM 669 N N . PRO A 1 86 ? -12.568 9.748 14.083 1.00 63.94 86 PRO A N 1
ATOM 670 C CA . PRO A 1 86 ? -12.483 10.956 14.883 1.00 63.94 86 PRO A CA 1
ATOM 671 C C . PRO A 1 86 ? -13.649 10.909 15.872 1.00 63.94 86 PRO A C 1
ATOM 673 O O . PRO A 1 86 ? -14.779 10.628 15.468 1.00 63.94 86 PRO A O 1
ATOM 676 N N . ALA A 1 87 ? -13.371 11.130 17.161 1.00 55.16 87 ALA A N 1
ATOM 677 C CA . ALA A 1 87 ? -14.428 11.388 18.129 1.00 55.16 87 ALA A CA 1
ATOM 678 C C . ALA A 1 87 ? -15.322 12.466 17.515 1.00 55.16 87 ALA A C 1
ATOM 680 O O . ALA A 1 87 ? -14.798 13.491 17.071 1.00 55.16 87 ALA A O 1
ATOM 681 N N . ALA A 1 88 ? -16.615 12.163 17.371 1.00 52.66 88 ALA A N 1
ATOM 682 C CA . ALA A 1 88 ? -17.566 13.021 16.688 1.00 52.66 88 ALA A CA 1
ATOM 683 C C . ALA A 1 88 ? -17.379 14.449 17.205 1.00 52.66 88 ALA A C 1
ATOM 685 O O . ALA A 1 88 ? -17.637 14.726 18.376 1.00 52.66 88 ALA A O 1
ATOM 686 N N . SER A 1 89 ? -16.873 15.343 16.355 1.00 45.00 89 SER A N 1
ATOM 687 C CA . SER A 1 89 ? -16.985 16.765 16.618 1.00 45.00 89 SER A CA 1
ATOM 688 C C . SER A 1 89 ? -18.480 17.043 16.590 1.00 45.00 89 SER A C 1
ATOM 690 O O . SER A 1 89 ? -19.075 17.089 15.511 1.00 45.00 89 SER A O 1
ATOM 692 N N . GLY A 1 90 ? -19.084 17.098 17.778 1.00 53.44 90 GLY A N 1
ATOM 693 C CA . GLY A 1 90 ? -20.455 17.542 17.958 1.00 53.44 90 GLY A CA 1
ATOM 694 C C . GLY A 1 90 ? -20.637 18.855 17.210 1.00 53.44 90 GLY A C 1
ATOM 695 O O . GLY A 1 90 ? -19.837 19.778 17.368 1.00 53.44 90 GLY A O 1
ATOM 696 N N . SER A 1 91 ? -21.629 18.875 16.325 1.00 38.72 91 SER A N 1
ATOM 697 C CA . SER A 1 91 ? -22.255 20.125 15.898 1.00 38.72 91 SER A CA 1
ATOM 698 C C . SER A 1 91 ? -23.252 20.562 16.958 1.00 38.72 91 SER A C 1
ATOM 700 O O . SER A 1 91 ? -23.847 19.658 17.589 1.00 38.72 91 SER A O 1
#

Secondary structure (DSSP, 8-state):
--HHHHHHHHHHHS--TT-S---------SS-HHHHHHHHHHHHHT---TTTHHHHHHHHHHHTT--HHHHHHHHHHHT---PPPPP----

pLDDT: mean 80.7, std 11.34, range [38.72, 91.5]

Sequence (91 aa):
MGDRFYFQQLNALGTCPGASATTKRKRKMAWDDDKKAAVIAAYEEQNPTPENSMEIVKEIADEFDESPYGVRMILSKAGVYVKKTPAASGS

Foldseek 3Di:
DDPVVQVVCCVPPVDDVVDPPPVPPPPPDPDDPVLLVVLLVQLVVVPDDLVCLQVSLVVSCVVVVHDSVVSQVSCVVVVNRDHNDDPPPDD